Protein AF-A0A1E7YKZ7-F1 (afdb_monomer)

Radius of gyration: 29.26 Å; Cα contacts (8 Å, |Δi|>4): 132; chains: 1; bounding box: 104×33×59 Å

Mean predicted aligned error: 11.88 Å

Organism: NCBI:txid33059

Secondary structure (DSSP, 8-state):
------PPPPP-PPPPHHHHHHHHHHHHHHHHHHHHHHHHHHHHHHHHHHHHHHHHHHHHHHHHHHHHTS-EEEEEEE-GGG-EEEEEEE-STT------EE-HHHHHHHSTTEEEEEEE-SSS-EEEEEEETT-----

Nearest PDB structures (foldseek):
  3tff-assembly2_B  TM=3.278E-01  e=4.124E+00  Nostoc sp. PCC 7120 = FACHB-418
  3tfe-assembly2_B  TM=3.326E-01  e=5.962E+00  Nostoc sp. PCC 7120 = FACHB-418
  6dxi-assembly1_A  TM=3.060E-01  e=5.273E+00  Nostoc sp.

pLDDT: mean 77.5, std 13.84, range [35.53, 97.44]

Solvent-accessible surface area (backbone atoms only — not comparable to full-atom values): 8514 Å² total; per-residue (Å²): 137,88,82,80,84,80,79,83,76,83,79,79,82,76,86,51,74,66,57,52,52,52,51,52,51,52,49,50,58,52,47,69,59,47,53,64,54,50,54,54,49,53,51,53,52,50,52,51,52,47,52,53,48,51,52,51,52,49,54,48,50,50,54,47,24,65,74,71,73,47,60,62,43,83,42,77,43,60,55,65,96,63,37,37,28,39,42,50,43,61,76,51,90,93,57,92,69,93,53,76,62,43,50,26,68,57,36,48,68,74,35,66,67,54,42,54,47,67,49,80,53,102,66,94,51,77,47,67,49,77,43,59,61,89,67,83,78,74,132

InterPro domains:
  IPR012902 Prokaryotic N-terminal methylation site [PF07963] (12-34)
  IPR012902 Prokaryotic N-terminal methylation site [PS00409] (13-33)
  IPR012902 Prokaryotic N-terminal methylation site [TIGR02532] (13-35)
  IPR045584 Pilin-like [SSF54523] (15-98)

Structure (mmCIF, N/CA/C/O backbone):
data_AF-A0A1E7YKZ7-F1
#
_entry.id   AF-A0A1E7YKZ7-F1
#
loop_
_atom_site.group_PDB
_atom_site.id
_atom_site.type_symbol
_atom_site.label_atom_id
_atom_site.label_alt_id
_atom_site.label_comp_id
_atom_site.label_asym_id
_atom_site.label_entity_id
_atom_site.label_seq_id
_atom_site.pdbx_PDB_ins_code
_atom_site.Cartn_x
_atom_site.Cartn_y
_atom_site.Cartn_z
_atom_site.occupancy
_atom_site.B_iso_or_equiv
_atom_site.auth_seq_id
_a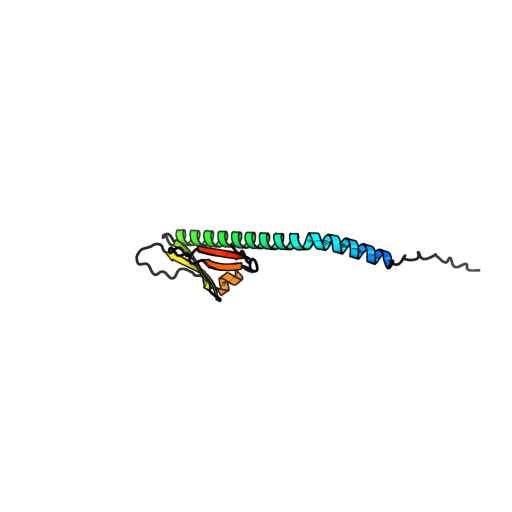tom_site.auth_comp_id
_atom_site.auth_asym_id
_atom_site.auth_atom_id
_atom_site.pdbx_PDB_model_num
ATOM 1 N N . MET A 1 1 ? 78.116 -17.618 -19.469 1.00 51.41 1 MET A N 1
ATOM 2 C CA . MET A 1 1 ? 77.247 -17.114 -20.553 1.00 51.41 1 MET A CA 1
ATOM 3 C C . MET A 1 1 ? 75.813 -17.340 -20.090 1.00 51.41 1 MET A C 1
ATOM 5 O O . MET A 1 1 ? 75.340 -18.464 -20.145 1.00 51.41 1 MET A O 1
ATOM 9 N N . GLU A 1 2 ? 75.195 -16.340 -19.457 1.00 56.94 2 GLU A N 1
ATOM 10 C CA . GLU A 1 2 ? 73.875 -16.480 -18.821 1.00 56.94 2 GLU A CA 1
ATOM 11 C C . GLU A 1 2 ? 72.763 -16.265 -19.854 1.00 56.94 2 GLU A C 1
ATOM 13 O O . GLU A 1 2 ? 72.590 -15.161 -20.368 1.00 56.94 2 GLU A O 1
ATOM 18 N N . ALA A 1 3 ? 72.006 -17.317 -20.168 1.00 62.69 3 ALA A N 1
ATOM 19 C CA . ALA A 1 3 ? 70.797 -17.212 -20.974 1.00 62.69 3 ALA A CA 1
ATOM 20 C C . ALA A 1 3 ? 69.607 -16.928 -20.047 1.00 62.69 3 ALA A C 1
ATOM 22 O O . ALA A 1 3 ? 69.218 -17.776 -19.243 1.00 62.69 3 ALA A O 1
ATOM 23 N N . ARG A 1 4 ? 69.028 -15.727 -20.138 1.00 68.88 4 ARG A N 1
ATOM 24 C CA . ARG A 1 4 ? 67.783 -15.399 -19.433 1.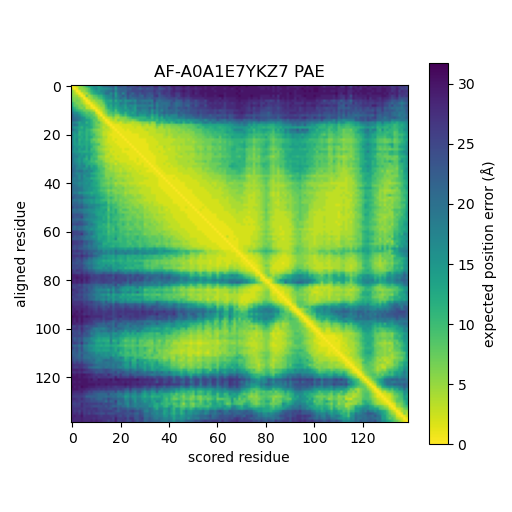00 68.88 4 ARG A CA 1
ATOM 25 C C . ARG A 1 4 ? 66.591 -15.894 -20.248 1.00 68.88 4 ARG A C 1
ATOM 27 O O . ARG A 1 4 ? 66.356 -15.429 -21.358 1.00 68.88 4 ARG A O 1
ATOM 34 N N . LEU A 1 5 ? 65.850 -16.840 -19.674 1.00 74.69 5 LEU A N 1
ATOM 35 C CA . LEU A 1 5 ? 64.621 -17.397 -20.232 1.00 74.69 5 LEU A CA 1
ATOM 36 C C . LEU A 1 5 ? 63.512 -16.328 -20.183 1.00 74.69 5 LEU A C 1
ATOM 38 O O . LEU A 1 5 ? 63.023 -15.977 -19.109 1.00 74.69 5 LEU A O 1
ATOM 42 N N . ALA A 1 6 ? 63.137 -15.779 -21.337 1.00 74.75 6 ALA A N 1
ATOM 43 C CA . ALA A 1 6 ? 62.012 -14.856 -21.452 1.00 74.75 6 ALA A CA 1
ATOM 44 C C . ALA A 1 6 ? 60.708 -15.659 -21.561 1.00 74.75 6 ALA A C 1
ATOM 46 O O . ALA A 1 6 ? 60.445 -16.293 -22.580 1.00 74.75 6 ALA A O 1
ATOM 47 N N . ILE A 1 7 ? 59.901 -15.655 -20.499 1.00 79.50 7 ILE A N 1
ATOM 48 C CA . ILE A 1 7 ? 58.580 -16.294 -20.482 1.00 79.50 7 ILE A CA 1
ATOM 49 C C . ILE A 1 7 ? 57.601 -15.391 -21.256 1.00 79.50 7 ILE A C 1
ATOM 51 O O . ILE A 1 7 ? 57.397 -14.244 -20.841 1.00 79.50 7 ILE A O 1
ATOM 55 N N . PRO A 1 8 ? 56.993 -15.857 -22.364 1.00 74.19 8 PRO A N 1
ATOM 56 C CA . PRO A 1 8 ? 56.007 -15.077 -23.101 1.00 74.19 8 PRO A CA 1
ATOM 57 C C . PRO A 1 8 ? 54.769 -14.856 -22.228 1.00 74.19 8 PRO A C 1
ATOM 59 O O . PRO A 1 8 ? 54.162 -15.800 -21.723 1.00 74.19 8 PRO A O 1
ATOM 62 N N . ARG A 1 9 ? 54.404 -13.589 -22.020 1.00 77.38 9 ARG A N 1
ATOM 63 C CA . ARG A 1 9 ? 53.174 -13.227 -21.310 1.00 77.38 9 ARG A CA 1
ATOM 64 C C . ARG A 1 9 ? 51.991 -13.430 -22.260 1.00 77.38 9 ARG A C 1
ATOM 66 O O . ARG A 1 9 ? 52.056 -12.913 -23.376 1.00 77.38 9 ARG A O 1
ATOM 73 N N . PRO A 1 10 ? 50.925 -14.139 -21.856 1.00 73.56 10 PRO A N 1
ATOM 74 C CA . PRO A 1 10 ? 49.733 -14.261 -22.683 1.00 73.56 10 PRO A CA 1
ATOM 75 C C . PRO A 1 10 ? 49.162 -12.864 -22.950 1.00 73.56 10 PRO A C 1
ATOM 77 O O . PRO A 1 10 ? 48.962 -12.072 -22.028 1.00 73.56 10 PRO A O 1
ATOM 80 N N . SER A 1 11 ? 48.939 -12.542 -24.221 1.00 72.62 11 SER A N 1
ATOM 81 C CA . SER A 1 11 ? 48.274 -11.311 -24.632 1.00 72.62 11 SER A CA 1
ATOM 82 C C . SER A 1 11 ? 46.818 -11.361 -24.179 1.00 72.62 11 SER A C 1
ATOM 84 O O . SER A 1 11 ? 46.063 -12.229 -24.617 1.00 72.62 11 SER A O 1
ATOM 86 N N . VAL A 1 12 ? 46.425 -10.438 -23.301 1.00 73.25 12 VAL A N 1
ATOM 87 C CA . VAL A 1 12 ? 45.023 -10.253 -22.914 1.00 73.25 12 VAL A CA 1
ATOM 88 C C . VAL A 1 12 ? 44.272 -9.761 -24.150 1.00 73.25 12 VAL A C 1
ATOM 90 O O . VAL A 1 12 ? 44.541 -8.667 -24.644 1.00 73.25 12 VAL A O 1
ATOM 93 N N . ALA A 1 13 ? 43.373 -10.588 -24.681 1.00 74.94 13 ALA A N 1
ATOM 94 C CA . ALA A 1 13 ? 42.485 -10.191 -25.764 1.00 74.94 13 ALA A CA 1
ATOM 95 C C . ALA A 1 13 ? 41.535 -9.096 -25.250 1.00 74.94 13 ALA A C 1
ATOM 97 O O . ALA A 1 13 ? 40.837 -9.287 -24.255 1.00 74.94 13 ALA A O 1
ATOM 98 N N . GLY A 1 14 ? 41.565 -7.927 -25.892 1.00 78.50 14 GLY A N 1
ATOM 99 C CA . GLY A 1 14 ? 40.658 -6.821 -25.597 1.00 78.50 14 GLY A CA 1
ATOM 100 C C . GLY A 1 14 ? 39.266 -7.057 -26.185 1.00 78.50 14 GLY A C 1
ATOM 101 O O . GLY A 1 14 ? 39.111 -7.754 -27.184 1.00 78.50 14 GLY A O 1
ATOM 102 N N . PHE A 1 15 ? 38.262 -6.449 -25.562 1.00 83.25 15 PHE A N 1
ATOM 103 C CA . PHE A 1 15 ? 36.869 -6.479 -25.998 1.00 83.25 15 PHE A CA 1
ATOM 104 C C . PHE A 1 15 ? 36.680 -5.712 -27.318 1.00 83.25 15 PHE A C 1
ATOM 106 O O . PHE A 1 15 ? 37.232 -4.620 -27.479 1.00 83.25 15 PHE A O 1
ATOM 113 N N . THR A 1 16 ? 35.915 -6.256 -28.270 1.00 91.38 16 THR A N 1
ATOM 114 C CA . THR A 1 16 ? 35.715 -5.587 -29.571 1.00 91.38 16 THR A CA 1
ATOM 115 C C . THR A 1 16 ? 34.531 -4.614 -29.537 1.00 91.38 16 THR A C 1
ATOM 117 O O . THR A 1 16 ? 33.546 -4.825 -28.832 1.00 91.38 16 THR A O 1
ATOM 120 N N . LEU A 1 17 ? 34.578 -3.546 -30.345 1.00 92.31 17 LEU A N 1
ATOM 121 C CA . LEU A 1 17 ? 33.446 -2.611 -30.480 1.00 92.31 17 LEU A CA 1
ATOM 122 C C . LEU A 1 17 ? 32.180 -3.300 -31.012 1.00 92.31 17 LEU A C 1
ATOM 124 O O . LEU A 1 17 ? 31.068 -2.942 -30.628 1.00 92.31 17 LEU A O 1
ATOM 128 N N . VAL A 1 18 ? 32.350 -4.301 -31.878 1.00 94.00 18 VAL A N 1
ATOM 129 C CA . VAL A 1 18 ? 31.237 -5.086 -32.430 1.00 94.00 18 VAL A CA 1
ATOM 130 C C . VAL A 1 18 ? 30.599 -5.958 -31.349 1.00 94.00 18 VAL A C 1
ATOM 132 O O . VAL A 1 18 ? 29.378 -6.069 -31.292 1.00 94.00 18 VAL A O 1
ATOM 135 N N . GLU A 1 19 ? 31.403 -6.523 -30.451 1.00 93.50 19 GLU A N 1
ATOM 136 C CA . GLU A 1 19 ? 30.915 -7.308 -29.317 1.00 93.50 19 GLU A CA 1
ATOM 137 C C . GLU A 1 19 ? 30.104 -6.441 -28.347 1.00 93.50 19 GLU A C 1
ATOM 139 O O . GLU A 1 19 ? 29.017 -6.846 -27.936 1.00 93.50 19 GLU A O 1
ATOM 144 N N . LEU A 1 20 ? 30.537 -5.199 -28.085 1.00 93.62 20 LEU A N 1
ATOM 145 C CA . LEU A 1 20 ? 29.735 -4.242 -27.313 1.00 93.62 20 LEU A CA 1
ATOM 146 C C . LEU A 1 20 ? 28.371 -4.004 -27.959 1.00 93.62 20 LEU A C 1
ATOM 148 O O . LEU A 1 20 ? 27.352 -4.002 -27.272 1.00 93.62 20 LEU A O 1
ATOM 152 N N . LEU A 1 21 ? 28.361 -3.801 -29.279 1.00 95.88 21 LEU A N 1
ATOM 153 C CA . LEU A 1 21 ? 27.163 -3.459 -30.036 1.00 95.88 21 LEU A CA 1
ATOM 154 C C . LEU A 1 21 ? 26.127 -4.590 -29.997 1.00 95.88 21 LEU A C 1
ATOM 156 O O . LEU A 1 21 ? 24.933 -4.341 -29.834 1.00 95.88 21 LEU A O 1
ATOM 160 N N . ILE A 1 22 ? 26.580 -5.839 -30.082 1.00 95.62 22 ILE A N 1
ATOM 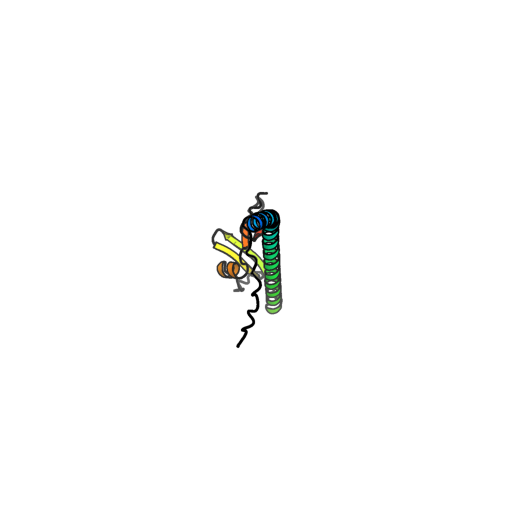161 C CA . ILE A 1 22 ? 25.699 -7.002 -29.953 1.00 95.62 22 ILE A CA 1
ATOM 162 C C . ILE A 1 22 ? 25.174 -7.118 -28.516 1.00 95.62 22 ILE A C 1
ATOM 164 O O . ILE A 1 22 ? 23.979 -7.345 -28.326 1.00 95.62 22 ILE A O 1
ATOM 168 N N . ILE A 1 23 ? 26.018 -6.901 -27.501 1.00 96.38 23 ILE A N 1
ATOM 169 C CA . ILE A 1 23 ? 25.588 -6.956 -26.096 1.00 96.38 23 ILE A CA 1
ATOM 170 C C . ILE A 1 23 ? 24.504 -5.916 -25.809 1.00 96.38 23 ILE A C 1
ATOM 172 O O . ILE A 1 23 ? 23.471 -6.266 -25.240 1.00 96.38 23 ILE A O 1
ATOM 176 N N . ILE A 1 24 ? 24.682 -4.659 -26.228 1.00 96.50 24 ILE A N 1
ATOM 177 C CA . ILE A 1 24 ? 23.656 -3.626 -26.007 1.00 96.50 24 ILE A CA 1
ATOM 178 C C . ILE A 1 24 ? 22.364 -3.934 -26.771 1.00 96.50 24 ILE A C 1
ATOM 180 O O . ILE A 1 24 ? 21.281 -3.669 -26.251 1.00 96.50 24 ILE A O 1
ATOM 184 N N . ALA A 1 25 ? 22.455 -4.535 -27.964 1.00 96.69 25 ALA A N 1
ATOM 185 C CA . ALA A 1 25 ? 21.284 -4.932 -28.739 1.00 96.69 25 ALA A CA 1
ATOM 186 C C . ALA A 1 25 ? 20.480 -6.021 -28.011 1.00 96.69 25 ALA A C 1
ATOM 188 O O . ALA A 1 25 ? 19.266 -5.893 -27.850 1.00 96.69 25 ALA A O 1
ATOM 189 N N . VAL A 1 26 ? 21.153 -7.057 -27.500 1.00 97.31 26 VAL A N 1
ATOM 190 C CA . VAL A 1 26 ? 20.507 -8.127 -26.724 1.00 97.31 26 VAL A CA 1
ATOM 191 C C . VAL A 1 26 ? 19.957 -7.593 -25.396 1.00 97.31 26 VAL A C 1
ATOM 193 O O . VAL A 1 26 ? 18.813 -7.888 -25.049 1.00 97.31 26 VAL A O 1
ATOM 196 N N . LEU A 1 27 ? 20.715 -6.758 -24.675 1.00 97.12 27 LEU A N 1
ATOM 197 C CA . LEU A 1 27 ? 20.256 -6.124 -23.433 1.00 97.12 27 LEU A CA 1
ATOM 198 C C . LEU A 1 27 ? 19.020 -5.245 -23.655 1.00 97.12 27 LEU A C 1
ATOM 200 O O . LEU A 1 27 ? 18.115 -5.266 -22.825 1.00 97.12 27 LEU A O 1
ATOM 204 N N . GLY A 1 28 ? 18.946 -4.518 -24.773 1.00 97.19 28 GLY A N 1
ATOM 205 C CA . GLY A 1 28 ? 17.777 -3.716 -25.136 1.00 97.19 28 GLY A CA 1
ATOM 206 C C . GLY A 1 28 ? 16.512 -4.561 -25.312 1.00 97.19 28 GLY A C 1
ATOM 207 O O . GLY A 1 28 ? 15.460 -4.208 -24.780 1.00 97.19 28 GLY A O 1
ATOM 208 N N . ILE A 1 29 ? 16.623 -5.712 -25.986 1.00 96.75 29 ILE A N 1
ATOM 209 C CA . ILE A 1 29 ? 15.505 -6.656 -26.167 1.00 96.75 29 ILE A CA 1
ATOM 210 C C . ILE A 1 29 ? 15.044 -7.211 -24.813 1.00 96.75 29 ILE A C 1
ATOM 212 O O . ILE A 1 29 ? 13.846 -7.233 -24.526 1.00 96.75 29 ILE A O 1
ATOM 216 N N . LEU A 1 30 ? 15.984 -7.619 -23.953 1.00 97.44 30 LEU A N 1
ATOM 217 C CA . LEU A 1 30 ? 15.662 -8.128 -22.618 1.00 97.44 30 LEU A CA 1
ATOM 218 C C . LEU A 1 30 ? 15.002 -7.053 -21.743 1.00 97.44 30 LEU 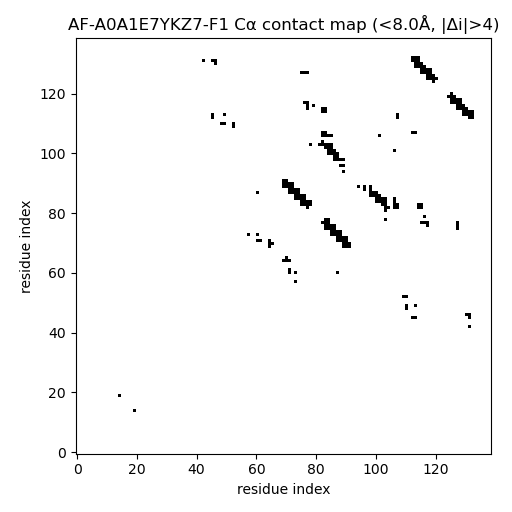A C 1
ATOM 220 O O . LEU A 1 30 ? 13.996 -7.328 -21.088 1.00 97.44 30 LEU A O 1
ATOM 224 N N . ALA A 1 31 ? 15.525 -5.824 -21.761 1.00 95.56 31 ALA A N 1
ATOM 225 C CA . ALA A 1 31 ? 14.981 -4.706 -20.996 1.00 95.56 31 ALA A CA 1
ATOM 226 C C . ALA A 1 31 ? 13.544 -4.364 -21.420 1.00 95.56 31 ALA A C 1
ATOM 228 O O . ALA A 1 31 ? 12.694 -4.137 -20.558 1.00 95.56 31 ALA A O 1
ATOM 229 N N . ALA A 1 32 ? 13.244 -4.402 -22.723 1.00 95.62 32 ALA A N 1
ATOM 230 C CA . ALA A 1 32 ? 11.904 -4.130 -23.244 1.00 95.62 32 ALA A CA 1
ATOM 231 C C . ALA A 1 32 ? 10.834 -5.084 -22.676 1.00 95.62 32 ALA A C 1
ATOM 233 O O . ALA A 1 32 ? 9.701 -4.668 -22.438 1.00 95.62 32 ALA A O 1
ATOM 234 N N . ILE A 1 33 ? 11.194 -6.343 -22.409 1.00 95.25 33 ILE A N 1
ATOM 235 C CA . ILE A 1 33 ? 10.290 -7.345 -21.822 1.00 95.25 33 ILE A CA 1
ATOM 236 C C . ILE A 1 33 ? 10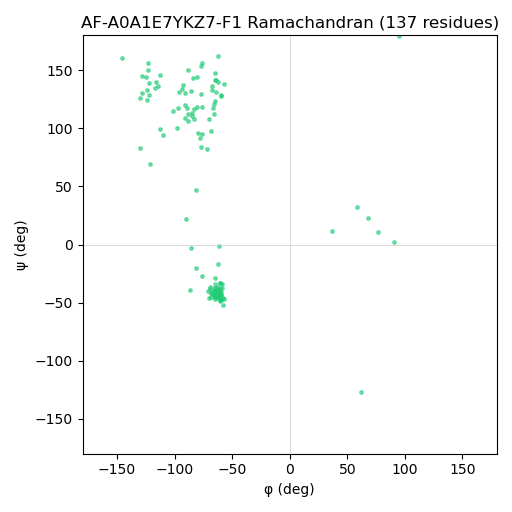.297 -7.267 -20.286 1.00 95.25 33 ILE A C 1
ATOM 238 O O . ILE A 1 33 ? 9.251 -7.398 -19.649 1.00 95.25 33 ILE A O 1
ATOM 242 N N . ALA A 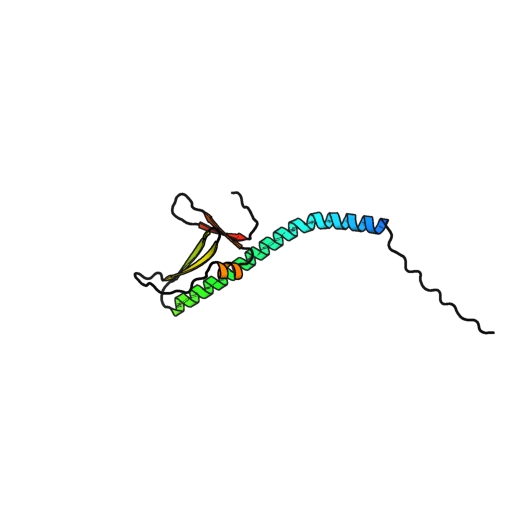1 34 ? 11.463 -7.041 -19.675 1.00 93.88 34 ALA A N 1
ATOM 243 C CA . ALA A 1 34 ? 11.631 -7.068 -18.223 1.00 93.88 34 ALA A CA 1
ATOM 244 C C . ALA A 1 34 ? 10.971 -5.875 -17.510 1.00 93.88 34 ALA A C 1
ATOM 246 O O . ALA A 1 34 ? 10.348 -6.054 -16.462 1.00 93.88 34 ALA A O 1
ATOM 247 N N . VAL A 1 35 ? 11.065 -4.667 -18.074 1.00 92.06 35 VAL A N 1
ATOM 248 C CA . VAL A 1 35 ? 10.537 -3.434 -17.459 1.00 92.06 35 VAL A CA 1
ATOM 249 C C . VAL A 1 35 ? 9.027 -3.494 -17.159 1.00 92.06 35 VAL A C 1
ATOM 251 O O . VAL A 1 35 ? 8.652 -3.240 -16.011 1.00 92.06 35 VAL A O 1
ATOM 254 N N . PRO A 1 36 ? 8.129 -3.850 -18.103 1.00 90.06 36 PRO A N 1
ATOM 255 C CA . PRO A 1 36 ? 6.698 -3.918 -17.799 1.00 90.06 36 PRO A CA 1
ATOM 256 C C . PRO A 1 36 ? 6.366 -5.000 -16.758 1.00 90.06 36 PRO A C 1
ATOM 258 O O . PRO A 1 36 ? 5.528 -4.771 -15.885 1.00 90.06 36 PRO A O 1
ATOM 261 N N . GLN A 1 37 ? 7.050 -6.150 -16.797 1.00 89.69 37 GLN A N 1
ATOM 262 C CA . GLN A 1 37 ? 6.855 -7.233 -15.824 1.00 89.69 37 GLN A CA 1
ATOM 263 C C . GLN A 1 37 ? 7.272 -6.811 -14.411 1.00 89.69 37 GLN A C 1
ATOM 265 O O . GLN A 1 37 ? 6.561 -7.083 -13.441 1.00 89.69 37 GLN A O 1
ATOM 270 N N . PHE A 1 38 ? 8.389 -6.091 -14.293 1.00 90.50 38 PHE A N 1
ATOM 271 C CA . PHE A 1 38 ? 8.866 -5.568 -13.019 1.00 90.50 38 PHE A CA 1
ATOM 272 C C . PHE A 1 38 ? 7.858 -4.597 -12.394 1.00 90.50 38 PHE A C 1
ATOM 274 O O . PHE A 1 38 ? 7.540 -4.724 -11.214 1.00 90.50 38 PHE A O 1
ATOM 281 N N . ASN A 1 39 ? 7.262 -3.698 -13.184 1.00 87.44 39 ASN A N 1
ATOM 282 C CA . ASN A 1 39 ? 6.232 -2.775 -12.693 1.00 87.44 39 ASN A CA 1
ATOM 283 C C . ASN A 1 39 ? 5.012 -3.511 -12.113 1.00 87.44 39 ASN A C 1
ATOM 285 O O . ASN A 1 39 ? 4.534 -3.166 -11.030 1.00 87.44 39 ASN A O 1
ATOM 289 N N . ILE A 1 40 ? 4.535 -4.559 -12.792 1.00 87.81 40 ILE A N 1
ATOM 290 C CA . ILE A 1 40 ? 3.420 -5.386 -12.304 1.00 87.81 40 ILE A CA 1
ATOM 291 C C . ILE A 1 40 ? 3.808 -6.106 -11.006 1.00 87.81 40 ILE A C 1
ATOM 293 O O . ILE A 1 40 ? 3.012 -6.159 -10.065 1.00 87.81 40 ILE A O 1
ATOM 297 N N . TRP A 1 41 ? 5.027 -6.646 -10.929 1.00 89.50 41 TRP A N 1
ATOM 298 C CA . TRP A 1 41 ? 5.527 -7.296 -9.717 1.00 89.50 41 TRP A CA 1
ATOM 299 C C . TRP A 1 41 ? 5.601 -6.322 -8.531 1.00 89.50 41 TRP A C 1
ATOM 301 O O . TRP A 1 41 ? 5.112 -6.660 -7.450 1.00 89.50 41 TRP A O 1
ATOM 311 N N . LEU A 1 42 ? 6.094 -5.091 -8.734 1.00 88.50 42 LEU A N 1
ATOM 312 C CA . LEU A 1 42 ? 6.099 -4.046 -7.699 1.00 88.50 42 LEU A CA 1
ATOM 313 C C . LEU A 1 42 ? 4.692 -3.771 -7.173 1.00 88.50 42 LEU A C 1
ATOM 315 O O . LEU A 1 42 ? 4.480 -3.704 -5.963 1.00 88.50 42 LEU A O 1
ATOM 319 N N . VAL A 1 43 ? 3.726 -3.613 -8.075 1.00 84.38 43 VAL A N 1
ATOM 320 C CA . VAL A 1 43 ? 2.331 -3.354 -7.710 1.00 84.38 43 VAL A CA 1
ATOM 321 C C . VAL A 1 43 ? 1.763 -4.496 -6.871 1.00 84.38 43 VAL A C 1
ATOM 323 O O . VAL A 1 43 ? 1.195 -4.252 -5.807 1.00 84.38 43 VAL A O 1
ATOM 326 N N . ARG A 1 44 ? 1.953 -5.746 -7.306 1.00 87.12 44 ARG A N 1
ATOM 327 C CA . ARG A 1 44 ? 1.502 -6.925 -6.552 1.00 87.12 44 ARG A CA 1
ATOM 328 C C . ARG A 1 44 ? 2.147 -6.981 -5.173 1.00 87.12 44 ARG A C 1
ATOM 330 O O . ARG A 1 44 ? 1.447 -7.210 -4.193 1.00 87.12 44 ARG A O 1
ATOM 337 N N . SER A 1 45 ? 3.448 -6.710 -5.086 1.00 88.94 45 SER A N 1
ATOM 338 C CA . SER A 1 45 ? 4.163 -6.654 -3.810 1.00 88.94 45 SER A CA 1
ATOM 339 C C . SER A 1 45 ? 3.580 -5.594 -2.872 1.00 88.94 45 SER A C 1
ATOM 341 O O . SER A 1 45 ? 3.439 -5.855 -1.681 1.00 88.94 45 SER A O 1
ATOM 343 N N . ARG A 1 46 ? 3.207 -4.416 -3.392 1.00 85.19 46 ARG A N 1
ATOM 344 C CA . ARG A 1 46 ? 2.574 -3.347 -2.599 1.00 85.19 46 ARG A CA 1
ATOM 345 C C . ARG A 1 46 ? 1.190 -3.747 -2.091 1.00 85.19 46 ARG A C 1
ATOM 347 O O . ARG A 1 46 ? 0.884 -3.493 -0.933 1.00 85.19 46 ARG A O 1
ATOM 354 N N . ILE A 1 47 ? 0.376 -4.397 -2.925 1.00 84.62 47 ILE A N 1
ATOM 355 C CA . ILE A 1 47 ? -0.952 -4.892 -2.524 1.00 84.62 47 ILE A CA 1
ATOM 356 C C . ILE A 1 47 ? -0.819 -5.952 -1.426 1.00 84.62 47 ILE A C 1
ATOM 358 O O . ILE A 1 47 ? -1.523 -5.879 -0.422 1.00 84.62 47 ILE A O 1
ATOM 362 N N . GLN A 1 48 ? 0.114 -6.895 -1.579 1.00 87.81 48 GLN A N 1
ATOM 363 C CA . GLN A 1 48 ? 0.370 -7.920 -0.565 1.00 87.81 48 GLN A CA 1
ATOM 364 C C . GLN A 1 48 ? 0.812 -7.294 0.764 1.00 87.81 48 GLN A C 1
ATOM 366 O O . GLN A 1 48 ? 0.246 -7.620 1.805 1.00 87.81 48 GLN A O 1
ATOM 371 N N . ALA A 1 49 ? 1.740 -6.332 0.730 1.00 87.12 49 ALA A N 1
ATOM 372 C CA . ALA A 1 49 ? 2.175 -5.607 1.924 1.00 87.12 49 ALA A CA 1
ATOM 373 C C . ALA A 1 49 ? 1.015 -4.862 2.608 1.00 87.12 49 ALA A C 1
ATOM 375 O O . ALA A 1 49 ? 0.810 -5.015 3.810 1.00 87.12 49 ALA A O 1
ATOM 376 N N . ALA A 1 50 ? 0.207 -4.120 1.843 1.00 83.56 50 ALA A N 1
ATOM 377 C CA . ALA A 1 50 ? -0.960 -3.421 2.378 1.00 83.56 50 ALA A CA 1
ATOM 378 C C . ALA A 1 50 ? -1.982 -4.393 2.993 1.00 83.56 50 ALA A C 1
ATOM 380 O O . ALA A 1 50 ? -2.510 -4.127 4.068 1.00 83.56 50 ALA A O 1
ATOM 381 N N . SER A 1 51 ? -2.226 -5.543 2.358 1.00 85.44 51 SER A N 1
ATOM 382 C CA . SER A 1 51 ? -3.130 -6.565 2.896 1.00 85.44 51 SER A CA 1
ATOM 383 C C . SER A 1 51 ? -2.614 -7.192 4.195 1.00 85.44 51 SER A C 1
ATOM 385 O O . SER A 1 51 ? -3.404 -7.441 5.103 1.00 85.44 51 SER A O 1
ATOM 387 N N . GLY A 1 52 ? -1.298 -7.400 4.311 1.00 88.62 52 GLY A N 1
ATOM 388 C CA . GL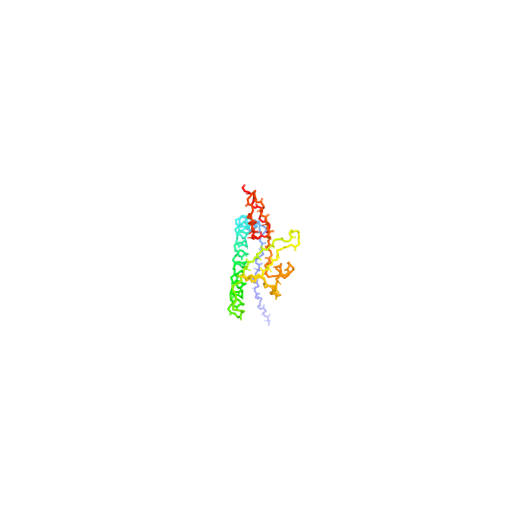Y A 1 52 ? -0.672 -7.905 5.531 1.00 88.62 52 GLY A CA 1
ATOM 389 C C . GLY A 1 52 ? -0.801 -6.914 6.684 1.00 88.62 52 GLY A C 1
ATOM 390 O O . GLY A 1 52 ? -1.180 -7.300 7.786 1.00 88.62 52 GLY A O 1
ATOM 391 N N . ASN A 1 53 ? -0.579 -5.628 6.411 1.00 86.81 53 ASN A N 1
ATOM 392 C CA . ASN A 1 53 ? -0.732 -4.571 7.410 1.00 86.81 53 ASN A CA 1
ATOM 393 C C . ASN A 1 53 ? -2.200 -4.422 7.853 1.00 86.81 53 ASN A C 1
ATOM 395 O O . ASN A 1 53 ? -2.463 -4.321 9.047 1.00 86.81 53 ASN A O 1
ATOM 399 N N . LEU A 1 54 ? -3.164 -4.527 6.926 1.00 84.69 54 LEU A N 1
ATOM 400 C CA . LEU A 1 54 ? -4.595 -4.513 7.266 1.00 84.69 54 LEU A CA 1
ATOM 401 C C . LEU A 1 54 ? -4.991 -5.691 8.164 1.00 84.69 54 LEU A C 1
ATOM 403 O O . LEU A 1 54 ? -5.758 -5.512 9.105 1.00 84.69 54 LEU A O 1
ATOM 407 N N . GLN A 1 55 ? -4.472 -6.893 7.899 1.00 89.50 55 GLN A N 1
ATOM 408 C CA . GLN A 1 55 ? -4.723 -8.057 8.755 1.00 89.50 55 GLN A CA 1
ATOM 409 C C . GLN A 1 55 ? -4.160 -7.855 10.167 1.00 89.50 55 GLN A C 1
ATOM 411 O O . GLN A 1 55 ? -4.809 -8.233 11.140 1.00 89.50 55 GLN A O 1
ATOM 416 N N . GLN A 1 56 ? -2.984 -7.232 10.290 1.00 89.81 56 GLN A N 1
ATOM 417 C CA . GLN A 1 56 ? -2.395 -6.897 11.589 1.00 89.81 56 GLN A CA 1
ATOM 418 C C . GLN A 1 56 ? -3.244 -5.872 12.354 1.00 89.81 56 GLN A C 1
ATOM 420 O O . GLN A 1 56 ? -3.490 -6.062 13.544 1.00 89.81 56 GLN A O 1
ATOM 425 N N . ASP A 1 57 ? -3.742 -4.836 11.676 1.00 85.75 57 ASP A N 1
ATOM 426 C CA . ASP A 1 57 ? -4.599 -3.815 12.291 1.00 85.75 57 ASP A CA 1
ATOM 427 C C . ASP A 1 57 ? -5.950 -4.387 12.735 1.00 85.75 57 ASP A C 1
ATOM 429 O O . ASP A 1 57 ? -6.435 -4.065 13.821 1.00 85.75 57 ASP A O 1
ATOM 433 N N . LEU A 1 58 ? -6.544 -5.280 11.936 1.00 87.50 58 LEU A N 1
ATOM 434 C CA . LEU A 1 58 ? -7.772 -5.986 12.306 1.00 87.50 58 LEU A CA 1
ATOM 435 C C . LEU A 1 58 ? -7.551 -6.912 13.505 1.00 87.50 58 LEU A C 1
ATOM 437 O O . LEU A 1 58 ? -8.334 -6.866 14.449 1.00 87.50 58 LEU A O 1
ATOM 441 N N . ALA A 1 59 ? -6.462 -7.683 13.527 1.00 90.50 59 ALA A N 1
ATOM 442 C CA . ALA A 1 59 ? -6.123 -8.526 14.674 1.00 90.50 59 ALA A CA 1
ATOM 443 C C . ALA A 1 59 ? -5.894 -7.694 15.949 1.00 90.50 59 ALA A C 1
ATOM 445 O O . ALA A 1 59 ? -6.303 -8.077 17.048 1.00 90.50 59 ALA A O 1
ATOM 446 N N . TRP A 1 60 ? -5.271 -6.520 15.813 1.00 89.75 60 TRP A N 1
ATOM 447 C CA . TRP A 1 60 ? -5.123 -5.579 16.917 1.00 89.75 60 TRP A CA 1
ATOM 448 C C . TRP A 1 60 ? -6.482 -5.019 17.383 1.00 89.75 60 TRP A C 1
ATOM 450 O O . TRP A 1 60 ? -6.737 -4.975 18.590 1.00 89.75 60 TRP A O 1
ATOM 460 N N . ALA A 1 61 ? -7.380 -4.666 16.454 1.00 86.00 61 ALA A N 1
ATOM 461 C CA . ALA A 1 61 ? -8.744 -4.215 16.750 1.00 86.00 61 ALA A CA 1
ATOM 462 C C . ALA A 1 61 ? -9.560 -5.282 17.493 1.00 86.00 61 ALA A C 1
ATOM 464 O O . ALA A 1 61 ? -10.230 -4.975 18.479 1.00 86.00 61 ALA A O 1
ATOM 465 N N . GLU A 1 62 ? -9.476 -6.538 17.050 1.00 87.88 62 GLU A N 1
ATOM 466 C CA . GLU A 1 62 ? -10.105 -7.686 17.705 1.00 87.88 62 GLU A CA 1
ATOM 467 C C . GLU A 1 62 ? -9.567 -7.867 19.126 1.00 87.88 62 GLU A C 1
ATOM 469 O O . GLU A 1 62 ? -10.339 -7.976 20.081 1.00 87.88 62 GLU A O 1
ATOM 474 N N . GLY A 1 63 ? -8.244 -7.808 19.302 1.00 88.38 63 GLY A N 1
ATOM 475 C CA . GLY A 1 63 ? -7.617 -7.856 20.621 1.00 88.38 63 GLY A CA 1
ATOM 476 C C . GLY A 1 63 ? -8.086 -6.722 21.539 1.00 88.38 63 GLY A C 1
ATOM 477 O O . GLY A 1 63 ? -8.295 -6.939 22.736 1.00 88.38 63 GLY A O 1
ATOM 478 N N . TYR A 1 64 ? -8.295 -5.523 20.994 1.00 85.88 64 TYR A N 1
ATOM 479 C CA . TYR A 1 64 ? -8.858 -4.397 21.736 1.00 85.88 64 TYR A CA 1
ATOM 480 C C . TYR A 1 64 ? -10.335 -4.620 22.103 1.00 85.88 64 TYR A C 1
ATOM 482 O O . TYR A 1 64 ? -10.723 -4.352 23.241 1.00 85.88 64 TYR A O 1
ATOM 490 N N . ALA A 1 65 ? -11.153 -5.156 21.194 1.00 85.19 65 ALA A N 1
ATOM 491 C CA . ALA A 1 65 ? -12.558 -5.486 21.455 1.00 85.19 65 ALA A CA 1
ATOM 492 C C . ALA A 1 65 ? -12.701 -6.514 22.588 1.00 85.19 65 ALA A C 1
ATOM 494 O O . ALA A 1 65 ? -13.488 -6.325 23.514 1.00 85.19 65 ALA A O 1
ATOM 495 N N . ILE A 1 66 ? -11.869 -7.561 22.570 1.00 89.69 66 ILE A N 1
ATOM 496 C CA . ILE A 1 66 ? -11.845 -8.597 23.612 1.00 89.69 66 ILE A CA 1
ATOM 497 C C . ILE A 1 66 ? -11.450 -7.997 24.968 1.00 89.69 66 ILE A C 1
ATOM 499 O O . ILE A 1 66 ? -12.081 -8.289 25.980 1.00 89.69 66 ILE A O 1
ATOM 503 N N . ARG A 1 67 ? -10.422 -7.137 25.002 1.00 88.12 67 ARG A N 1
ATOM 504 C CA . ARG A 1 67 ? -9.945 -6.499 26.245 1.00 88.12 67 ARG A CA 1
ATOM 505 C C . ARG A 1 67 ? -10.927 -5.478 26.810 1.00 88.12 67 ARG A C 1
ATOM 507 O O . ARG A 1 67 ? -11.022 -5.347 28.025 1.00 88.12 67 ARG A O 1
ATOM 514 N N . SER A 1 68 ? -11.608 -4.735 25.942 1.00 83.69 68 SER A N 1
ATOM 515 C CA . SER A 1 68 ? -12.575 -3.708 26.344 1.00 83.69 68 SER A CA 1
ATOM 516 C C . SER A 1 68 ? -13.945 -4.288 26.701 1.00 83.69 68 SER A C 1
ATOM 518 O O . SER A 1 68 ? -14.697 -3.636 27.418 1.00 83.69 68 SER A O 1
ATOM 520 N N . GLY A 1 69 ? -14.265 -5.504 26.244 1.00 84.25 69 GLY A N 1
ATOM 521 C CA . GLY A 1 69 ? -15.541 -6.170 26.516 1.00 84.25 69 GLY A CA 1
ATOM 522 C C . GLY A 1 69 ? -16.712 -5.646 25.680 1.00 84.25 69 GLY A C 1
ATOM 523 O O . GLY A 1 69 ? -17.855 -6.009 25.952 1.00 84.25 69 GLY A O 1
ATOM 524 N N . TYR A 1 70 ? -16.448 -4.817 24.662 1.00 82.00 70 TYR A N 1
ATOM 525 C CA . TYR A 1 70 ? -17.463 -4.265 23.765 1.00 82.00 70 TYR A CA 1
ATOM 526 C C . TYR A 1 70 ? -17.087 -4.499 22.296 1.00 82.00 70 TYR A C 1
ATOM 528 O O . TYR A 1 70 ? -15.906 -4.423 21.945 1.00 82.00 70 TYR A O 1
ATOM 536 N N . PRO A 1 71 ? -18.072 -4.738 21.409 1.00 82.00 71 PRO A N 1
ATOM 537 C CA . PRO A 1 71 ? -17.816 -4.785 19.976 1.00 82.00 71 PRO A CA 1
ATOM 538 C C . PRO A 1 71 ? -17.304 -3.428 19.481 1.00 82.00 71 PRO A C 1
ATOM 540 O O . PRO A 1 71 ? -17.811 -2.376 19.881 1.00 82.00 71 PRO A O 1
ATOM 543 N N . VAL A 1 72 ? -16.320 -3.449 18.582 1.00 83.88 72 VAL A N 1
ATOM 544 C CA . VAL A 1 72 ? -15.767 -2.246 17.948 1.00 83.88 72 VAL A CA 1
ATOM 545 C C . VAL A 1 72 ? -16.028 -2.262 16.452 1.00 83.88 72 VAL A C 1
ATOM 547 O O . VAL A 1 72 ? -15.930 -3.291 15.789 1.00 83.88 72 VAL A O 1
ATOM 550 N N . LEU A 1 73 ? -16.362 -1.095 15.922 1.00 82.19 73 LEU A N 1
ATOM 551 C CA . LEU A 1 73 ? -16.496 -0.836 14.504 1.00 82.19 73 LEU A CA 1
ATOM 552 C C . LEU A 1 73 ? -15.194 -0.246 14.001 1.00 82.19 73 LEU A C 1
ATOM 554 O O . LEU A 1 73 ? -14.649 0.711 14.557 1.00 82.19 73 LEU A O 1
ATOM 558 N N . VAL A 1 74 ? -14.736 -0.833 12.913 1.00 83.25 74 VAL A N 1
ATOM 559 C CA . VAL A 1 74 ? -13.506 -0.489 12.239 1.00 83.25 74 VAL A CA 1
ATOM 560 C C . VAL A 1 74 ? -13.859 0.365 11.028 1.00 83.25 74 VAL A C 1
ATOM 562 O O . VAL A 1 74 ? -14.521 -0.116 10.111 1.00 83.25 74 VAL A O 1
ATOM 565 N N . GLN A 1 75 ? -13.440 1.630 11.007 1.00 79.88 75 GLN A N 1
ATOM 566 C CA . GLN A 1 7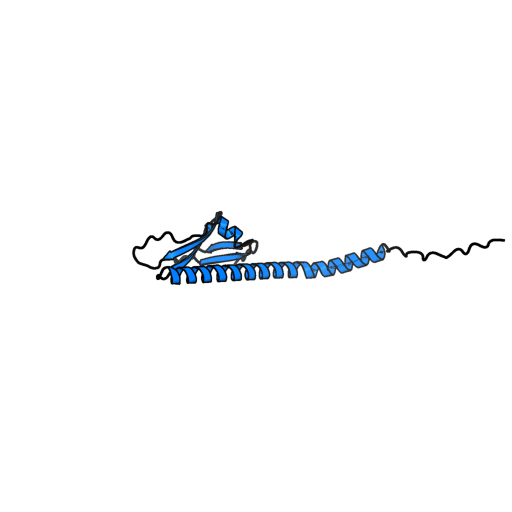5 ? -13.712 2.526 9.884 1.00 79.88 75 GLN A CA 1
ATOM 567 C C . GLN A 1 75 ? -12.415 3.104 9.329 1.00 79.88 75 GLN A C 1
ATOM 569 O O . GLN A 1 75 ? -11.638 3.743 10.035 1.00 79.88 75 GLN A O 1
ATOM 574 N N . ILE A 1 76 ? -12.195 2.903 8.032 1.00 79.50 76 ILE A N 1
ATOM 575 C CA . ILE A 1 76 ? -11.182 3.633 7.272 1.00 79.50 76 ILE A CA 1
ATOM 576 C C . ILE A 1 76 ? -11.879 4.868 6.707 1.00 79.50 76 ILE A C 1
ATOM 578 O O . ILE A 1 76 ? -12.958 4.764 6.126 1.00 79.50 76 ILE A O 1
ATOM 582 N N . ARG A 1 77 ? -11.286 6.046 6.880 1.00 76.62 77 ARG A N 1
ATOM 583 C CA . ARG A 1 77 ? -11.807 7.313 6.363 1.00 76.62 77 ARG A CA 1
ATOM 584 C C . ARG A 1 77 ? -10.762 7.952 5.460 1.00 76.62 77 ARG A C 1
ATOM 586 O O . ARG A 1 77 ? -9.584 7.956 5.799 1.00 76.62 77 ARG A O 1
ATOM 593 N N . SER A 1 78 ? -11.173 8.533 4.332 1.00 71.62 78 SER A N 1
ATOM 594 C CA . SER A 1 78 ? -10.272 9.416 3.583 1.00 71.62 78 SER A CA 1
ATOM 595 C C . SER A 1 78 ? -10.359 10.841 4.139 1.00 71.62 78 SER A C 1
ATOM 597 O O . SER A 1 78 ? -11.445 11.380 4.358 1.00 71.62 78 SER A O 1
ATOM 599 N N . GLY A 1 79 ? -9.204 11.458 4.381 1.00 63.47 79 GLY A N 1
ATOM 600 C CA . GLY A 1 79 ? -9.071 12.871 4.739 1.00 63.47 79 GLY A CA 1
ATOM 601 C C . GLY A 1 79 ? -8.900 13.784 3.520 1.00 63.47 79 GLY A C 1
ATOM 602 O O . GLY A 1 79 ? -8.311 14.860 3.644 1.00 63.47 79 GLY A O 1
ATOM 603 N N . GLY A 1 80 ? -9.324 13.341 2.330 1.00 64.00 80 GLY A N 1
ATOM 604 C CA . GLY A 1 80 ? -9.044 14.032 1.068 1.00 64.00 80 GLY A CA 1
ATOM 605 C C . GLY A 1 80 ? -7.537 14.101 0.781 1.00 64.00 80 GLY A C 1
ATOM 606 O O . GLY A 1 80 ? -6.853 13.081 0.825 1.00 64.00 80 GLY A O 1
ATOM 607 N N . ALA A 1 81 ? -7.011 15.305 0.527 1.00 51.84 81 ALA A N 1
ATOM 608 C CA . ALA A 1 81 ? -5.587 15.549 0.245 1.00 51.84 81 ALA A CA 1
ATOM 609 C C . ALA A 1 81 ? -4.638 15.169 1.403 1.00 51.84 81 ALA A C 1
ATOM 611 O O . ALA A 1 81 ? -3.439 15.011 1.193 1.00 51.84 81 ALA A O 1
ATOM 612 N N . THR A 1 82 ? -5.171 15.008 2.618 1.00 55.62 82 THR A N 1
ATOM 613 C CA . THR A 1 82 ? -4.392 14.775 3.845 1.00 55.62 82 THR A CA 1
ATOM 614 C C . THR A 1 82 ? -4.059 13.299 4.095 1.00 55.62 82 THR A C 1
ATOM 616 O O . THR A 1 82 ? -3.356 13.001 5.054 1.00 55.62 82 THR A O 1
ATOM 619 N N . GLY A 1 83 ? -4.528 12.374 3.249 1.00 70.12 83 GLY A N 1
ATOM 620 C CA . GLY A 1 83 ? -4.295 10.932 3.396 1.00 70.12 83 GLY A CA 1
ATOM 621 C C . GLY A 1 83 ? -5.423 10.190 4.123 1.00 70.12 83 GLY A C 1
ATOM 622 O O . GLY A 1 83 ? -6.446 10.766 4.492 1.00 70.12 83 GLY A O 1
ATOM 623 N N . CYS A 1 84 ? -5.265 8.877 4.276 1.00 78.50 84 CYS A N 1
ATOM 624 C CA . CYS A 1 84 ? -6.244 7.998 4.920 1.00 78.50 84 CYS A CA 1
ATOM 625 C C . CYS A 1 84 ? -6.074 8.006 6.440 1.00 78.50 84 CYS A C 1
ATOM 627 O O . CYS A 1 84 ? -4.949 8.017 6.907 1.00 78.50 84 CYS A O 1
ATOM 629 N N . SER A 1 85 ? -7.150 7.936 7.214 1.00 82.00 85 SER A N 1
ATOM 630 C CA . SER A 1 85 ? -7.106 7.728 8.664 1.00 82.00 85 SER A CA 1
ATOM 631 C C . SER A 1 85 ? -7.909 6.492 9.032 1.00 82.00 85 SER A C 1
ATOM 633 O O . SER A 1 85 ? -8.846 6.119 8.323 1.00 82.00 85 SER A O 1
ATOM 635 N N . TRP A 1 86 ? -7.594 5.893 10.170 1.00 81.69 86 TRP A N 1
ATOM 636 C CA . TRP A 1 86 ? -8.335 4.746 10.667 1.00 81.69 86 TRP A CA 1
ATOM 637 C C . TRP A 1 86 ? -8.862 5.011 12.068 1.00 81.69 86 TRP A C 1
ATOM 639 O O . TRP A 1 86 ? -8.144 5.526 12.928 1.00 81.69 86 TRP A O 1
ATOM 649 N N . THR A 1 87 ? -10.136 4.701 12.269 1.00 80.88 87 THR A N 1
ATOM 650 C CA . THR A 1 87 ? -10.881 5.044 13.473 1.00 80.88 87 THR A CA 1
ATOM 651 C C . THR A 1 87 ? -11.595 3.812 13.997 1.00 80.88 87 THR A C 1
ATOM 653 O O . THR A 1 87 ? -12.373 3.182 13.275 1.00 80.88 87 THR A O 1
ATOM 656 N N . LEU A 1 88 ? -11.366 3.497 15.266 1.00 81.62 88 LEU A N 1
ATOM 657 C CA . LEU A 1 88 ? -12.172 2.538 16.004 1.00 81.62 88 LEU A CA 1
ATOM 658 C C . LEU A 1 88 ? -13.282 3.272 16.753 1.00 81.62 88 LEU A C 1
ATOM 660 O O . LEU A 1 88 ? -13.028 4.283 17.408 1.00 81.62 88 LEU A O 1
ATOM 664 N N . THR A 1 89 ? -14.506 2.762 16.673 1.00 80.31 89 THR A N 1
ATOM 665 C CA . THR A 1 89 ? -15.650 3.287 17.432 1.00 80.31 89 THR A CA 1
ATOM 666 C C . THR A 1 89 ? -16.336 2.142 18.174 1.00 80.31 89 THR A C 1
ATOM 668 O O . THR A 1 89 ? -16.601 1.109 17.562 1.00 80.31 89 THR A O 1
ATOM 671 N N . PRO A 1 90 ? -16.610 2.251 19.484 1.00 74.50 90 PRO A N 1
ATOM 672 C CA . PRO A 1 90 ? -17.344 1.207 20.187 1.00 74.50 90 PRO A CA 1
ATOM 673 C C . PRO A 1 90 ? -18.788 1.166 19.671 1.00 74.50 90 PRO A C 1
ATOM 675 O O . PRO A 1 90 ? -19.447 2.202 19.598 1.00 74.50 90 PRO A O 1
ATOM 678 N N . ALA A 1 91 ? -19.313 -0.019 19.359 1.00 73.44 91 ALA A N 1
ATOM 679 C CA . ALA A 1 91 ? -20.718 -0.221 18.992 1.00 73.44 91 ALA A CA 1
ATOM 680 C C . ALA A 1 91 ? -21.620 -0.315 20.237 1.00 73.44 91 ALA A C 1
ATOM 682 O O . ALA A 1 91 ? -22.439 -1.223 20.363 1.00 73.44 91 ALA A O 1
ATOM 683 N N . ALA A 1 92 ? -21.449 0.612 21.181 1.00 66.00 92 ALA A N 1
ATOM 684 C CA . ALA A 1 92 ? -22.268 0.713 22.384 1.00 66.00 92 ALA A CA 1
ATOM 685 C C . ALA A 1 92 ? -23.081 2.022 22.362 1.00 66.00 92 ALA A C 1
ATOM 687 O O . ALA A 1 92 ? -22.520 3.075 22.044 1.00 66.00 92 ALA A O 1
ATOM 688 N N . PRO A 1 93 ? -24.379 2.007 22.725 1.00 58.00 93 PRO A N 1
ATOM 689 C CA . PRO A 1 93 ? -25.149 3.236 22.881 1.00 58.00 93 PRO A CA 1
ATOM 690 C C . PRO A 1 93 ? -24.517 4.131 23.960 1.00 58.00 93 PRO A C 1
ATOM 692 O O . PRO A 1 93 ? -24.297 3.683 25.082 1.00 58.00 93 PRO A O 1
ATOM 695 N N . ASN A 1 94 ? -24.271 5.405 23.638 1.00 57.03 94 ASN A N 1
ATOM 696 C CA . ASN A 1 94 ? -23.886 6.472 24.580 1.00 57.03 94 ASN A CA 1
ATOM 697 C C . ASN A 1 94 ? -22.496 6.367 25.235 1.00 57.03 94 ASN A C 1
ATOM 699 O O . ASN A 1 94 ? -22.266 6.974 26.281 1.00 57.03 94 ASN A O 1
ATOM 703 N N . VAL A 1 95 ? -21.550 5.650 24.627 1.00 56.47 95 VAL A N 1
ATOM 704 C CA . VAL A 1 95 ? -20.183 5.547 25.154 1.00 56.47 95 VAL A CA 1
ATOM 705 C C . VAL A 1 95 ? -19.202 6.302 24.254 1.00 56.47 95 VAL A C 1
ATOM 707 O O . VAL A 1 95 ? -18.677 5.757 23.285 1.00 56.47 95 VAL A O 1
ATOM 710 N N . SER A 1 96 ? -18.918 7.563 24.593 1.00 57.50 96 SER A N 1
ATOM 711 C CA . SER A 1 96 ? -17.779 8.303 24.030 1.00 57.50 96 SER A CA 1
ATOM 712 C C . SER A 1 96 ? -16.495 7.830 24.705 1.00 57.50 96 SER A C 1
ATOM 714 O O . SER A 1 96 ? -16.045 8.411 25.689 1.00 57.50 96 SER A O 1
ATOM 716 N N . GLN A 1 97 ? -15.926 6.735 24.208 1.00 58.81 97 GLN A N 1
ATOM 717 C CA . GLN A 1 97 ? -14.600 6.284 24.620 1.00 58.81 97 GLN A CA 1
ATOM 718 C C . GLN A 1 97 ? -13.530 6.855 23.690 1.00 58.81 97 GLN A C 1
ATOM 720 O O . GLN A 1 97 ? -13.683 6.847 22.469 1.00 58.81 97 GLN A O 1
ATOM 725 N N . THR A 1 98 ? -12.423 7.315 24.275 1.00 61.53 98 THR A N 1
ATOM 726 C CA . THR A 1 98 ? -11.200 7.652 23.539 1.00 61.53 98 THR A CA 1
ATOM 727 C C . THR A 1 98 ? -10.549 6.353 23.079 1.00 61.53 98 THR A C 1
ATOM 729 O O . THR A 1 98 ? -9.676 5.800 23.744 1.00 61.53 98 THR A O 1
ATOM 732 N N . VAL A 1 99 ? -11.028 5.817 21.963 1.00 68.81 99 VAL A N 1
ATOM 733 C CA . VAL A 1 99 ? -10.421 4.643 21.340 1.00 68.81 99 VAL A CA 1
ATOM 734 C C . VAL A 1 99 ? -9.202 5.097 20.538 1.00 68.81 99 VAL A C 1
ATOM 736 O O . VAL A 1 99 ? -9.257 6.181 19.949 1.00 68.81 99 VAL A O 1
ATOM 739 N N . PRO A 1 100 ? -8.103 4.324 20.477 1.00 72.38 100 PRO A N 1
ATOM 740 C CA . PRO A 1 100 ? -6.962 4.718 19.664 1.00 72.38 100 PRO A CA 1
ATOM 741 C C . PRO A 1 100 ? -7.375 4.922 18.201 1.00 72.38 100 PRO A C 1
ATOM 743 O O . PRO A 1 100 ? -8.175 4.167 17.646 1.00 72.38 100 PRO A O 1
ATOM 746 N N . GLN A 1 101 ? -6.852 5.986 17.599 1.00 78.75 101 GLN A N 1
ATOM 747 C CA . GLN A 1 101 ? -7.091 6.363 16.209 1.00 78.75 101 GLN A CA 1
ATOM 748 C C . GLN A 1 101 ? -5.733 6.484 15.519 1.00 78.75 101 GLN A C 1
ATOM 750 O O . GLN A 1 101 ? -4.780 6.994 16.115 1.00 78.75 101 GLN A O 1
ATOM 755 N N . MET A 1 102 ? -5.652 6.092 14.251 1.00 80.19 102 MET A N 1
ATOM 756 C CA . MET A 1 102 ? -4.508 6.434 13.410 1.00 80.19 102 MET A CA 1
ATOM 757 C C . MET A 1 102 ? -4.779 7.736 12.677 1.00 80.19 102 MET A C 1
ATOM 759 O O . MET A 1 102 ? -5.699 7.845 11.864 1.00 80.19 102 MET A O 1
ATOM 763 N N . THR A 1 103 ? -3.910 8.711 12.928 1.00 83.06 103 THR A N 1
ATOM 764 C CA . THR A 1 103 ? -3.811 9.920 12.109 1.00 83.06 103 THR A CA 1
ATOM 765 C C . THR A 1 103 ? -3.400 9.572 10.680 1.00 83.06 103 THR A C 1
ATOM 767 O O . THR A 1 103 ? -2.813 8.516 10.414 1.00 83.06 103 THR A O 1
ATOM 770 N N . ALA A 1 104 ? -3.627 10.504 9.759 1.00 78.56 104 ALA A N 1
ATOM 771 C CA . ALA A 1 104 ? -3.246 10.291 8.374 1.00 78.56 104 ALA A CA 1
ATOM 772 C C . ALA A 1 104 ? -1.728 10.171 8.145 1.00 78.56 104 ALA A C 1
ATOM 774 O O . ALA A 1 104 ? -1.289 9.418 7.278 1.00 78.56 104 ALA A O 1
ATOM 775 N N . ALA A 1 105 ? -0.915 10.821 8.983 1.00 80.38 105 ALA A N 1
ATOM 776 C CA . ALA A 1 105 ? 0.540 10.689 8.941 1.00 80.38 105 ALA A CA 1
ATOM 777 C C . ALA A 1 105 ? 1.007 9.286 9.373 1.00 80.38 105 ALA A C 1
ATOM 779 O O . ALA A 1 105 ? 1.828 8.666 8.697 1.00 80.38 105 ALA A O 1
ATOM 780 N N . SER A 1 106 ? 0.443 8.752 10.463 1.00 83.12 106 SER A N 1
ATOM 781 C CA . SER A 1 106 ? 0.716 7.373 10.895 1.00 83.12 106 SER A CA 1
ATOM 782 C C . SER A 1 106 ? 0.263 6.345 9.858 1.00 83.12 106 SER A C 1
ATOM 784 O O . SER A 1 106 ? 0.969 5.369 9.624 1.00 83.12 106 SER A O 1
ATOM 786 N N . PHE A 1 107 ? -0.860 6.591 9.177 1.00 82.25 107 PHE A N 1
ATOM 787 C CA . PHE A 1 107 ? -1.327 5.733 8.089 1.00 82.25 107 PHE A CA 1
ATOM 788 C C . PHE A 1 107 ? -0.375 5.732 6.901 1.00 82.25 107 PHE A C 1
ATOM 790 O O . PHE A 1 107 ? -0.027 4.665 6.410 1.00 82.25 107 PHE A O 1
ATOM 797 N N . ALA A 1 108 ? 0.104 6.897 6.468 1.00 80.62 108 ALA A N 1
ATOM 798 C CA . ALA A 1 108 ? 1.069 6.978 5.374 1.00 80.62 108 ALA A CA 1
ATOM 799 C C . ALA A 1 108 ? 2.387 6.242 5.689 1.00 80.62 108 ALA A C 1
ATOM 801 O O . ALA A 1 108 ? 2.996 5.665 4.791 1.00 80.62 108 ALA A O 1
ATOM 802 N N . SER A 1 109 ? 2.805 6.235 6.961 1.00 84.31 109 SER A N 1
ATOM 803 C CA . SER A 1 109 ? 3.977 5.483 7.426 1.00 84.31 109 SER A CA 1
ATOM 804 C C . SER A 1 109 ? 3.740 3.968 7.411 1.00 84.31 109 SER A C 1
ATOM 806 O O . SER A 1 109 ? 4.572 3.210 6.916 1.00 84.31 109 SER A O 1
ATOM 808 N N . GLN A 1 110 ? 2.586 3.521 7.912 1.00 84.19 110 GLN A N 1
ATOM 809 C CA . GLN A 1 110 ? 2.248 2.099 8.006 1.00 84.19 110 GLN A CA 1
ATOM 810 C C . GLN A 1 110 ? 1.838 1.490 6.657 1.00 84.19 110 GLN A C 1
ATOM 812 O O . GLN A 1 110 ? 2.048 0.304 6.424 1.00 84.19 110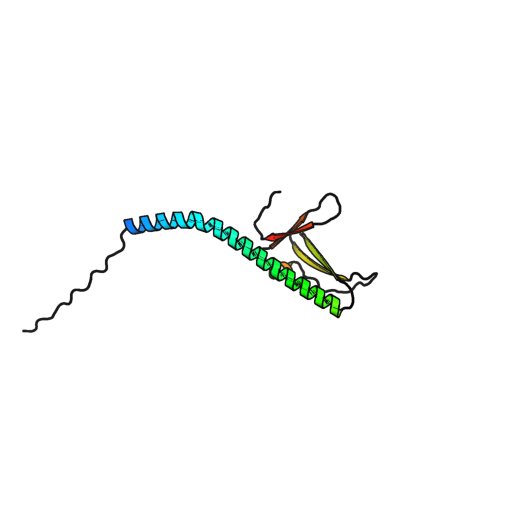 GLN A O 1
ATOM 817 N N . TYR A 1 111 ? 1.308 2.295 5.737 1.00 81.56 111 TYR A N 1
ATOM 818 C CA . TYR A 1 111 ? 0.884 1.887 4.399 1.00 81.56 111 TYR A CA 1
ATOM 819 C C . TYR A 1 111 ? 1.628 2.688 3.318 1.00 81.56 111 TYR A C 1
ATOM 821 O O . TYR A 1 111 ? 1.028 3.517 2.619 1.00 81.56 111 TYR A O 1
ATOM 829 N N . PRO A 1 112 ? 2.942 2.459 3.141 1.00 77.94 112 PRO A N 1
ATOM 830 C CA . PRO A 1 112 ? 3.739 3.223 2.193 1.00 77.94 112 PRO A CA 1
ATOM 831 C C . PRO A 1 112 ? 3.265 2.983 0.756 1.00 77.94 112 PRO A C 1
ATOM 833 O O . PRO A 1 112 ? 2.956 1.859 0.362 1.00 77.94 112 PRO A O 1
ATOM 836 N N . ASN A 1 113 ? 3.268 4.040 -0.061 1.00 77.69 113 ASN A N 1
ATOM 837 C CA . ASN A 1 113 ? 2.831 3.991 -1.463 1.00 77.69 113 ASN A CA 1
ATOM 838 C C . ASN A 1 113 ? 1.383 3.508 -1.644 1.00 77.69 113 ASN A C 1
ATOM 840 O O . ASN A 1 113 ? 1.067 2.871 -2.651 1.00 77.69 113 ASN A O 1
ATOM 844 N N . THR A 1 114 ? 0.505 3.807 -0.687 1.00 76.31 114 THR A N 1
ATOM 845 C CA . THR A 1 114 ? -0.938 3.586 -0.810 1.00 76.31 114 THR A CA 1
ATOM 846 C C . THR A 1 114 ? -1.682 4.917 -0.846 1.00 76.31 114 THR A C 1
ATOM 848 O O . THR A 1 114 ? -1.277 5.905 -0.236 1.00 76.31 114 THR A O 1
ATOM 851 N N . SER A 1 115 ? -2.762 4.953 -1.613 1.00 74.31 115 SER A N 1
ATOM 852 C CA . SER A 1 115 ? -3.699 6.066 -1.698 1.00 74.31 115 SER A CA 1
ATOM 853 C C . SER A 1 115 ? -5.099 5.575 -1.364 1.00 74.31 115 SER A C 1
ATOM 855 O O . SER A 1 115 ? -5.439 4.423 -1.640 1.00 74.31 115 SER A O 1
ATOM 857 N N . CYS A 1 116 ? -5.913 6.468 -0.812 1.00 71.06 116 CYS A N 1
ATOM 858 C CA . CYS A 1 116 ? -7.309 6.201 -0.517 1.00 71.06 116 CYS A CA 1
ATOM 859 C C . CYS A 1 116 ? -8.214 7.202 -1.219 1.00 71.06 116 CYS A C 1
ATOM 861 O O . CYS A 1 116 ? -8.052 8.409 -1.035 1.00 71.06 116 CYS A O 1
ATOM 863 N N . ALA A 1 117 ? -9.211 6.709 -1.942 1.00 69.94 117 ALA A N 1
ATOM 864 C CA . ALA A 1 117 ? -10.269 7.530 -2.514 1.00 69.94 117 ALA A CA 1
ATOM 865 C C . ALA A 1 117 ? -11.616 7.135 -1.901 1.00 69.94 117 ALA A C 1
ATOM 867 O O . ALA A 1 117 ? -11.918 5.949 -1.784 1.00 69.94 117 ALA A O 1
ATOM 868 N N . VAL A 1 118 ? -12.430 8.121 -1.512 1.00 63.72 118 VAL A N 1
ATOM 869 C CA . VAL A 1 118 ? -13.848 7.879 -1.206 1.00 63.72 118 VAL A CA 1
ATOM 870 C C . VAL A 1 118 ? -14.615 8.056 -2.503 1.00 63.72 118 VAL A C 1
ATOM 872 O O . VAL A 1 118 ? -14.614 9.148 -3.069 1.00 63.72 118 VAL A O 1
ATOM 875 N N . LEU A 1 119 ? -15.265 6.992 -2.967 1.00 64.31 119 LEU A N 1
ATOM 876 C CA . LEU A 1 119 ? -16.238 7.097 -4.044 1.00 64.31 119 LEU A CA 1
ATOM 877 C C . LEU A 1 119 ? -17.591 7.389 -3.414 1.00 64.31 119 LEU A C 1
ATOM 879 O O . LEU A 1 119 ? -18.209 6.525 -2.791 1.00 64.31 119 LEU A O 1
ATOM 883 N N . THR A 1 120 ? -18.043 8.629 -3.556 1.00 60.03 120 THR A N 1
ATOM 884 C CA . THR A 1 120 ? -19.410 9.007 -3.211 1.00 60.03 120 THR A CA 1
ATOM 885 C C . THR A 1 120 ? -20.334 8.581 -4.348 1.00 60.03 120 THR A C 1
ATOM 887 O O . THR A 1 120 ? -20.462 9.286 -5.348 1.00 60.03 120 THR A O 1
ATOM 890 N N . GLY A 1 121 ? -20.961 7.411 -4.215 1.00 55.66 121 GLY A N 1
ATOM 891 C CA . GLY A 1 121 ? -22.126 7.045 -5.022 1.00 55.66 121 GLY A CA 1
ATOM 892 C C . GLY A 1 121 ? -23.386 7.762 -4.523 1.00 55.66 121 GLY A C 1
ATOM 893 O O . GLY A 1 121 ? -23.466 8.132 -3.353 1.00 55.66 121 GLY A O 1
ATOM 894 N N . ALA A 1 122 ? -24.390 7.926 -5.390 1.00 50.66 122 ALA A N 1
ATOM 895 C CA . ALA A 1 122 ? -25.655 8.623 -5.101 1.00 50.66 122 ALA A CA 1
ATOM 896 C C . ALA A 1 122 ? -26.505 8.000 -3.964 1.00 50.66 122 ALA A C 1
ATOM 898 O O . ALA A 1 122 ? -27.553 8.531 -3.608 1.00 50.66 122 ALA A O 1
ATOM 899 N N . THR A 1 123 ? -26.060 6.895 -3.366 1.00 51.50 123 THR A N 1
ATOM 900 C CA . THR A 1 123 ? -26.746 6.172 -2.292 1.00 51.50 123 THR A CA 1
ATOM 901 C C . THR A 1 123 ? -25.785 5.902 -1.134 1.00 51.50 123 THR A C 1
ATOM 903 O O . THR A 1 123 ? -25.196 4.831 -1.088 1.00 51.50 123 THR A O 1
ATOM 906 N N . LEU A 1 124 ? -25.601 6.891 -0.247 1.00 47.91 124 LEU A N 1
ATOM 907 C CA . LEU A 1 124 ? -25.149 6.853 1.169 1.00 47.91 124 LEU A CA 1
ATOM 908 C C . LEU A 1 124 ? -24.071 5.841 1.647 1.00 47.91 124 LEU A C 1
ATOM 910 O O . LEU A 1 124 ? -23.845 5.727 2.849 1.00 47.91 124 LEU A O 1
ATOM 914 N N . SER A 1 125 ? -23.363 5.141 0.767 1.00 56.22 125 SER A N 1
ATOM 915 C CA . SER A 1 125 ? -22.311 4.188 1.106 1.00 56.22 125 SER A CA 1
ATOM 916 C C . SER A 1 125 ? -20.988 4.750 0.613 1.00 56.22 125 SER A C 1
ATOM 918 O O . SER A 1 125 ? -20.667 4.674 -0.572 1.00 56.22 125 SER A O 1
ATOM 920 N N . ASN A 1 126 ? -20.229 5.349 1.529 1.00 57.28 126 ASN A N 1
ATOM 921 C CA . ASN A 1 126 ? -18.861 5.769 1.253 1.00 57.28 126 ASN A CA 1
ATOM 922 C C . ASN A 1 126 ? -18.006 4.511 1.075 1.00 57.28 126 ASN A C 1
ATOM 924 O O . ASN A 1 126 ? -17.576 3.907 2.056 1.00 57.28 126 ASN A O 1
ATOM 928 N N . VAL A 1 127 ? -17.770 4.104 -0.171 1.00 57.72 127 VAL A N 1
ATOM 929 C CA . VAL A 1 127 ? -16.802 3.045 -0.465 1.00 57.72 127 VAL A CA 1
ATOM 930 C C . VAL A 1 127 ? -15.416 3.678 -0.447 1.00 57.72 127 VAL A C 1
ATOM 932 O O . VAL A 1 127 ? -15.133 4.594 -1.222 1.00 57.72 127 VAL A O 1
ATOM 935 N N . VAL A 1 128 ? -14.562 3.220 0.468 1.00 65.06 128 VAL A N 1
ATOM 936 C CA . VAL A 1 128 ? -13.155 3.626 0.515 1.00 65.06 128 VAL A CA 1
ATOM 937 C C . VAL A 1 128 ? -12.344 2.650 -0.324 1.00 65.06 128 VAL A C 1
ATOM 939 O O . VAL A 1 128 ? -12.138 1.506 0.071 1.00 65.06 128 VAL A O 1
ATOM 942 N N . ASN A 1 129 ? -11.860 3.116 -1.471 1.00 65.38 129 ASN A N 1
ATOM 943 C CA . ASN A 1 129 ? -10.904 2.374 -2.279 1.00 65.38 129 ASN A CA 1
ATOM 944 C C . ASN A 1 129 ? -9.497 2.649 -1.760 1.00 65.38 129 ASN A C 1
ATOM 946 O O . ASN A 1 129 ? -8.986 3.758 -1.921 1.00 65.38 129 ASN A O 1
ATOM 950 N N . VAL A 1 130 ? -8.880 1.634 -1.157 1.00 68.06 130 VAL A N 1
ATOM 951 C CA . VAL A 1 130 ? -7.464 1.636 -0.780 1.00 68.06 130 VAL A CA 1
ATOM 952 C C . VAL A 1 130 ? -6.690 0.919 -1.881 1.00 68.06 130 VAL A C 1
ATOM 954 O O . VAL A 1 130 ? -6.928 -0.257 -2.147 1.00 68.06 130 VAL A O 1
ATOM 957 N N . GLY A 1 131 ? -5.780 1.622 -2.548 1.00 68.06 131 GLY A N 1
ATOM 958 C CA . GLY A 1 131 ? -5.001 1.073 -3.657 1.00 68.06 131 GLY A CA 1
ATOM 959 C C . GLY A 1 131 ? -3.583 1.635 -3.695 1.00 68.06 131 GLY A C 1
ATOM 960 O O . GLY A 1 131 ? -3.321 2.678 -3.094 1.00 68.06 131 GLY A O 1
ATOM 961 N N . PRO A 1 132 ? -2.639 0.966 -4.371 1.00 71.31 132 PRO A N 1
ATOM 962 C CA . PRO A 1 132 ? -1.282 1.479 -4.498 1.00 71.31 132 PRO A CA 1
ATOM 963 C C . PRO A 1 132 ? -1.256 2.781 -5.314 1.00 71.31 132 PRO A C 1
ATOM 965 O O . PRO A 1 132 ? -2.039 2.968 -6.247 1.00 71.31 132 PRO A O 1
ATOM 968 N N . THR A 1 133 ? -0.329 3.676 -4.979 1.00 69.00 133 THR A N 1
ATOM 969 C CA . THR A 1 133 ? -0.155 4.961 -5.663 1.00 69.00 133 THR A CA 1
ATOM 970 C C . THR A 1 133 ? 0.275 4.772 -7.119 1.00 69.00 133 THR A C 1
ATOM 972 O O . THR A 1 133 ? 1.097 3.908 -7.438 1.00 69.00 133 THR A O 1
ATOM 975 N N . GLY A 1 134 ? -0.262 5.618 -8.006 1.00 59.56 134 GLY A N 1
ATOM 976 C CA . GLY A 1 134 ? 0.120 5.672 -9.423 1.00 59.56 134 GLY A CA 1
ATOM 977 C C . GLY A 1 134 ? -0.686 4.768 -10.357 1.00 59.56 134 GLY A C 1
ATOM 978 O O . GLY A 1 134 ? -0.416 4.755 -11.553 1.00 59.56 134 GLY A O 1
ATOM 979 N N . MET A 1 135 ? -1.689 4.048 -9.847 1.00 55.78 135 MET A N 1
ATOM 980 C CA . MET A 1 135 ? -2.655 3.344 -10.691 1.00 55.78 135 MET A CA 1
ATOM 981 C C . MET A 1 135 ? -3.920 4.188 -10.842 1.00 55.78 135 MET A C 1
ATOM 983 O O . MET A 1 135 ? -4.766 4.219 -9.951 1.00 55.78 135 MET A O 1
ATOM 987 N N . VAL A 1 136 ? -4.055 4.879 -11.976 1.00 48.28 136 VAL A N 1
ATOM 988 C CA . VAL A 1 136 ? -5.359 5.392 -12.411 1.00 48.28 136 VAL A CA 1
ATOM 989 C C . VAL A 1 136 ? -6.125 4.197 -12.970 1.00 48.28 136 VAL A C 1
ATOM 991 O O . VAL A 1 136 ? -5.954 3.830 -14.128 1.00 48.28 136 VAL A O 1
ATOM 994 N N . TYR A 1 137 ? -6.950 3.564 -12.141 1.00 46.03 137 TYR A N 1
ATOM 995 C CA . TYR A 1 137 ? -8.055 2.771 -12.667 1.00 46.03 137 TYR A CA 1
ATOM 996 C C . TYR A 1 137 ? -9.142 3.758 -13.073 1.00 46.03 137 TYR A C 1
ATOM 998 O O . TYR A 1 137 ? -9.946 4.187 -12.247 1.00 46.03 137 TYR A O 1
ATOM 1006 N N . THR A 1 138 ? -9.121 4.186 -14.333 1.00 35.53 138 THR A N 1
ATOM 1007 C CA . THR A 1 138 ? -10.348 4.694 -14.943 1.00 35.53 138 THR A CA 1
ATOM 1008 C C . THR A 1 138 ? -11.334 3.525 -15.010 1.00 35.53 138 THR A C 1
ATOM 1010 O O . THR A 1 138 ? -10.904 2.438 -15.408 1.00 35.53 138 THR A O 1
ATOM 1013 N N . PRO A 1 139 ? -12.590 3.712 -14.569 1.00 45.94 139 PRO A N 1
ATOM 1014 C CA . PRO A 1 139 ? -13.614 2.675 -14.654 1.00 45.94 139 PRO A CA 1
ATOM 1015 C C . PRO A 1 139 ? -13.867 2.232 -16.099 1.00 45.94 139 PRO A C 1
ATOM 1017 O O . PRO A 1 139 ? -13.646 3.053 -17.021 1.00 45.94 139 PRO A O 1
#

Foldseek 3Di:
DDDDDDDDDDDDDDDDPVNVVVVVVVVVVVCVVVVVVVVVVVQVVLVVQQVVLVVVVVVVQVVVCVVVVFDWDWDWDAPVVLAIKIDIDTPDPPDPDPDDIGGRVNVCVSRPQWGWDFDDDPPPDGDIDIGGHPDPPDD

Sequence (139 aa):
MEARLAIPRPSVAGFTLVELLIIIAVLGILAAIAVPQFNIWLVRSRIQAASGNLQQDLAWAEGYAIRSGYPVLVQIRSGGATGCSWTLTPAAPNVSQTVPQMTAASFASQYPNTSCAVLTGATLSNVVNVGPTGMVYTP